Protein AF-A0A127SNA7-F1 (afdb_monomer_lite)

Foldseek 3Di:
DDDDPDDDPPPPVVVDDPPVPVVLVVLLVVLLVLLCVVQVVQDWAFVVVNQVVSVVVVRHPVSNVVSDVVCPPQWDWDDDPPTITIHGDD

Secondary structure (DSSP, 8-state):
-----S-----GGGGS-S-HHHHHHHHHHHHHHHHHHHHTT---EEHHHHHHHHHHTT--HHHHHHHHHHHGGGEEEEEETTEEEEEE--

Sequence (90 aa):
GFEWIGAYDITADELLAGTDTAKTESKTAQAQMLILELLADGKRMPSAELEKTVNERGISSRTMRTAKSRIGDRLVTEKDGTAWVCYLRD

Radius of gyration: 14.09 Å; chains: 1; bounding box: 32×34×35 Å

pLDDT: mean 72.13, std 17.24, range [30.56, 89.38]

Structure (mmCIF, N/CA/C/O backbone):
data_AF-A0A127SNA7-F1
#
_entry.id   AF-A0A127SNA7-F1
#
loop_
_atom_site.group_PDB
_atom_site.id
_atom_site.type_symbol
_atom_site.label_atom_id
_atom_site.label_alt_id
_atom_site.label_comp_id
_atom_site.label_asym_id
_atom_site.label_entity_id
_atom_site.label_seq_id
_atom_site.pdbx_PDB_ins_code
_atom_site.Cartn_x
_atom_site.Cartn_y
_atom_site.Cartn_z
_atom_site.occupancy
_atom_site.B_iso_or_equiv
_atom_site.auth_seq_id
_atom_site.auth_comp_id
_atom_site.auth_asym_id
_atom_site.auth_atom_id
_atom_site.pdbx_PDB_model_num
ATOM 1 N N . GLY A 1 1 ? 0.327 23.991 -10.622 1.00 33.28 1 GLY A N 1
ATOM 2 C CA . GLY A 1 1 ? 1.654 23.536 -10.180 1.00 33.28 1 GLY A CA 1
ATOM 3 C C . GLY A 1 1 ? 1.540 22.069 -9.871 1.00 33.28 1 GLY A C 1
ATOM 4 O O . GLY A 1 1 ? 0.599 21.702 -9.184 1.00 33.28 1 GLY A O 1
ATOM 5 N N . PHE A 1 2 ? 2.401 21.242 -10.451 1.00 34.12 2 PHE A N 1
ATOM 6 C CA . PHE A 1 2 ? 2.469 19.823 -10.119 1.00 34.12 2 PHE A CA 1
ATOM 7 C C . PHE A 1 2 ? 3.622 19.647 -9.139 1.00 34.12 2 PHE A C 1
ATOM 9 O O . PHE A 1 2 ? 4.761 19.958 -9.478 1.00 34.12 2 PHE A O 1
ATOM 16 N N . GLU A 1 3 ? 3.304 19.229 -7.918 1.00 30.56 3 GLU A N 1
ATOM 17 C CA . GLU A 1 3 ? 4.291 18.954 -6.880 1.00 30.56 3 GLU A CA 1
ATOM 18 C C . GLU A 1 3 ? 4.742 17.501 -7.031 1.00 30.56 3 GLU A C 1
ATOM 20 O O . GLU A 1 3 ? 3.947 16.565 -6.938 1.00 30.56 3 GLU A O 1
ATOM 25 N N . TRP A 1 4 ? 6.013 17.330 -7.378 1.00 40.50 4 TRP A N 1
ATOM 26 C CA . TRP A 1 4 ? 6.649 16.033 -7.557 1.00 40.50 4 TRP A CA 1
ATOM 27 C C . TRP A 1 4 ? 7.116 15.551 -6.179 1.00 40.50 4 TRP A C 1
ATOM 29 O O . TRP A 1 4 ? 8.094 16.071 -5.647 1.00 40.50 4 TRP A O 1
ATOM 39 N N . ILE A 1 5 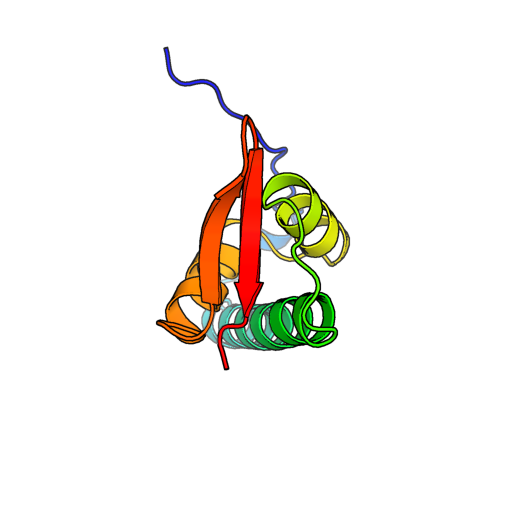? 6.399 14.598 -5.577 1.00 43.62 5 ILE A N 1
ATOM 40 C CA . ILE A 1 5 ? 6.777 13.998 -4.290 1.00 43.62 5 ILE A CA 1
ATOM 41 C C . ILE A 1 5 ? 7.198 12.552 -4.541 1.00 43.62 5 ILE A C 1
ATOM 43 O O . ILE A 1 5 ? 6.372 11.713 -4.886 1.00 43.62 5 ILE A O 1
ATOM 47 N N . GLY A 1 6 ? 8.486 12.272 -4.355 1.00 39.09 6 GLY A N 1
ATOM 48 C CA . GLY A 1 6 ? 9.024 10.912 -4.321 1.00 39.09 6 GLY A CA 1
ATOM 49 C C . G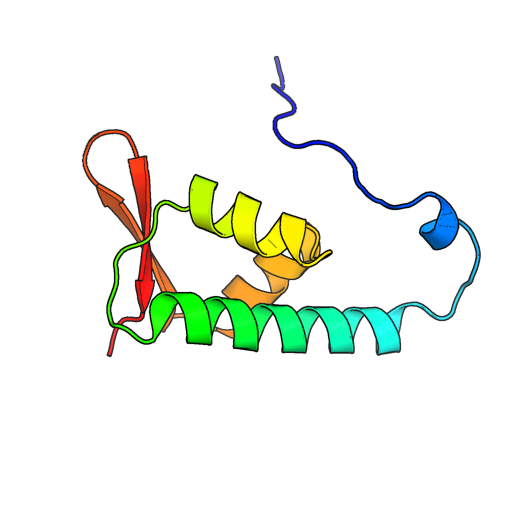LY A 1 6 ? 10.206 10.746 -5.259 1.00 39.09 6 GLY A C 1
ATOM 50 O O . GLY A 1 6 ? 10.035 10.665 -6.467 1.00 39.09 6 GLY A O 1
ATOM 51 N N . ALA A 1 7 ? 11.405 10.726 -4.681 1.00 38.91 7 ALA A N 1
ATOM 52 C CA . ALA A 1 7 ? 12.676 10.548 -5.364 1.00 38.91 7 ALA A 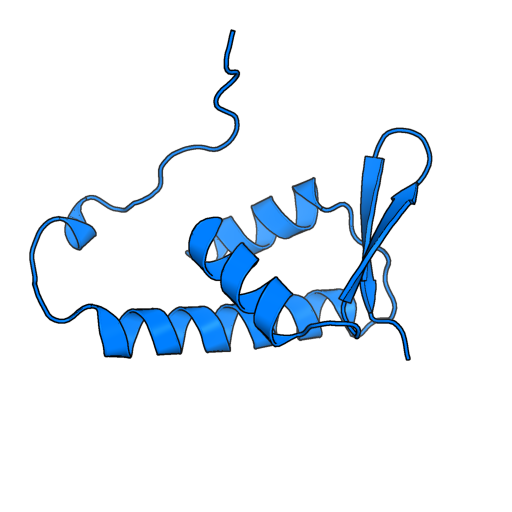CA 1
ATOM 53 C C . ALA A 1 7 ? 12.628 9.425 -6.413 1.00 38.91 7 ALA A C 1
ATOM 55 O O . ALA A 1 7 ? 12.236 8.294 -6.128 1.00 38.91 7 ALA A O 1
ATOM 56 N N . TYR A 1 8 ? 13.060 9.758 -7.629 1.00 42.97 8 TYR A N 1
ATOM 57 C CA . TYR A 1 8 ? 13.442 8.781 -8.635 1.00 42.97 8 TYR A CA 1
ATOM 58 C C . TYR A 1 8 ? 14.608 7.948 -8.092 1.00 42.97 8 TYR A C 1
ATOM 60 O O . TYR A 1 8 ? 15.744 8.407 -8.109 1.00 42.97 8 TYR A O 1
ATOM 68 N N . ASP A 1 9 ? 14.332 6.716 -7.677 1.00 42.88 9 ASP A N 1
ATOM 69 C CA . ASP A 1 9 ? 15.318 5.636 -7.722 1.00 42.88 9 ASP A CA 1
ATOM 70 C C . ASP A 1 9 ? 14.873 4.623 -8.783 1.00 42.88 9 ASP A C 1
ATOM 72 O O . ASP A 1 9 ? 14.632 3.442 -8.549 1.00 42.88 9 ASP A O 1
ATOM 76 N N . ILE A 1 10 ? 14.715 5.128 -10.009 1.00 46.25 10 ILE A N 1
ATOM 77 C CA . ILE A 1 10 ? 15.134 4.310 -11.140 1.00 46.25 10 ILE A CA 1
ATOM 78 C C . ILE A 1 10 ? 16.655 4.344 -11.020 1.00 46.25 10 ILE A C 1
ATOM 80 O O . ILE A 1 10 ? 17.284 5.313 -11.448 1.00 46.25 10 ILE A O 1
ATOM 84 N N . THR A 1 11 ? 17.239 3.353 -10.342 1.00 45.69 11 THR A N 1
ATOM 85 C CA . THR A 1 11 ? 18.683 3.120 -10.430 1.00 45.69 11 THR A CA 1
ATOM 86 C C . THR A 1 11 ? 19.050 3.196 -11.910 1.00 45.69 11 THR A C 1
ATOM 88 O O . THR A 1 11 ? 18.374 2.603 -12.753 1.00 45.69 11 THR A O 1
ATOM 91 N N . ALA A 1 12 ? 20.092 3.958 -12.245 1.00 45.59 12 ALA A N 1
ATOM 92 C CA . ALA A 1 12 ? 20.509 4.246 -13.623 1.00 45.59 12 ALA A CA 1
ATOM 93 C C . ALA A 1 12 ? 20.787 2.992 -14.494 1.00 45.59 12 ALA A C 1
ATOM 95 O O . ALA A 1 12 ? 21.059 3.118 -15.685 1.00 45.59 12 ALA A O 1
ATOM 96 N N . ASP A 1 13 ? 20.687 1.796 -13.911 1.00 45.28 13 ASP A N 1
ATOM 97 C CA . ASP A 1 13 ? 20.769 0.480 -14.538 1.00 45.28 13 ASP A CA 1
ATOM 98 C C . ASP A 1 13 ? 19.517 0.102 -15.369 1.00 45.28 13 ASP A C 1
ATOM 100 O O . ASP A 1 13 ? 19.606 -0.716 -16.279 1.00 45.28 13 ASP A O 1
ATOM 104 N N . GLU A 1 14 ? 18.347 0.718 -15.138 1.00 47.94 14 GLU A N 1
ATOM 105 C CA . GLU A 1 14 ? 17.110 0.407 -15.894 1.00 47.94 14 GLU A CA 1
ATOM 106 C C . GLU A 1 14 ? 16.962 1.192 -17.220 1.00 47.94 14 GLU A C 1
ATOM 108 O O . GLU A 1 14 ? 15.935 1.093 -17.891 1.00 47.94 14 GLU A O 1
ATOM 113 N N . LEU A 1 15 ? 17.975 1.959 -17.646 1.00 51.66 15 LEU A N 1
ATOM 114 C CA . LEU A 1 15 ? 17.972 2.629 -18.959 1.00 51.66 15 LEU A CA 1
ATOM 115 C C . LEU A 1 15 ? 18.460 1.730 -20.113 1.00 51.66 15 LEU A C 1
ATOM 117 O O . LEU A 1 15 ? 18.373 2.143 -21.271 1.00 51.66 15 LEU A O 1
ATOM 121 N N . LEU A 1 16 ? 18.964 0.518 -19.839 1.00 49.53 16 LEU A N 1
ATOM 122 C CA . LEU A 1 16 ? 19.717 -0.249 -20.835 1.00 49.53 16 LEU A CA 1
ATOM 123 C C . LEU A 1 16 ? 19.489 -1.773 -20.800 1.00 49.53 16 LEU A C 1
ATOM 125 O O . LEU A 1 16 ? 20.435 -2.512 -20.572 1.00 49.53 16 LEU A O 1
ATOM 129 N N . ALA A 1 17 ? 18.282 -2.271 -21.091 1.00 42.09 17 ALA A N 1
ATOM 130 C CA . ALA A 1 17 ? 18.104 -3.565 -21.783 1.00 42.09 17 ALA A CA 1
ATOM 131 C C . ALA A 1 17 ? 16.624 -3.916 -21.987 1.00 42.09 17 ALA A C 1
ATOM 133 O O . ALA A 1 17 ? 15.851 -4.005 -21.040 1.00 42.09 17 ALA A O 1
ATOM 134 N N . GLY A 1 18 ? 16.242 -4.237 -23.225 1.00 43.41 18 GLY A N 1
ATOM 135 C CA . GLY A 1 18 ? 14.918 -4.751 -23.593 1.00 43.41 18 GLY A CA 1
ATOM 136 C C . GLY A 1 18 ? 14.618 -6.175 -23.096 1.00 43.41 18 GLY A C 1
ATOM 137 O O . GLY A 1 18 ? 14.331 -7.051 -23.904 1.00 43.41 18 GLY A O 1
ATOM 138 N N . THR A 1 19 ? 14.659 -6.413 -21.780 1.00 49.44 19 THR A N 1
ATOM 139 C CA . THR A 1 19 ? 14.327 -7.705 -21.131 1.00 49.44 19 THR A CA 1
ATOM 140 C C . THR A 1 19 ? 13.412 -7.537 -19.902 1.00 49.44 19 THR A C 1
ATOM 142 O O . THR A 1 19 ? 13.409 -8.345 -18.977 1.00 49.44 19 THR A O 1
ATOM 145 N N . ASP A 1 20 ? 12.621 -6.463 -19.873 1.00 51.62 20 ASP A N 1
ATOM 146 C CA . ASP A 1 20 ? 12.064 -5.914 -18.630 1.00 51.62 20 ASP A CA 1
ATOM 147 C C . ASP A 1 20 ? 10.754 -6.562 -18.132 1.00 51.62 20 ASP A C 1
ATOM 149 O O . ASP A 1 20 ? 10.398 -6.452 -16.958 1.00 51.62 20 ASP A O 1
ATOM 153 N N . THR A 1 21 ? 10.023 -7.290 -18.979 1.00 52.44 21 THR A N 1
ATOM 154 C CA . THR A 1 21 ? 8.689 -7.817 -18.630 1.00 52.44 21 THR A CA 1
ATOM 155 C C . THR A 1 21 ? 8.723 -8.919 -17.567 1.00 52.44 21 THR A C 1
ATOM 157 O O . THR A 1 21 ? 7.927 -8.877 -16.630 1.00 52.44 21 THR A O 1
ATOM 160 N N . ALA A 1 22 ? 9.671 -9.861 -17.637 1.00 54.47 22 ALA A N 1
ATOM 161 C CA . ALA A 1 22 ? 9.784 -10.946 -16.650 1.00 54.47 22 ALA A CA 1
ATOM 162 C C . ALA A 1 22 ? 10.286 -10.451 -15.275 1.00 54.47 22 ALA A C 1
ATOM 164 O O . ALA A 1 22 ? 9.823 -10.897 -14.218 1.00 54.47 22 ALA A O 1
ATOM 165 N N . LYS A 1 23 ? 11.211 -9.482 -15.280 1.00 57.59 23 LYS A N 1
ATOM 166 C CA . LYS A 1 23 ? 11.759 -8.861 -14.063 1.00 57.59 23 LYS A CA 1
ATOM 167 C C . LYS A 1 23 ? 10.720 -7.960 -13.388 1.00 57.59 23 LYS A C 1
ATOM 169 O O . LYS A 1 23 ? 10.574 -8.005 -12.166 1.00 57.59 23 LYS A O 1
ATOM 174 N N . THR A 1 24 ? 9.948 -7.209 -14.175 1.00 57.69 24 THR A N 1
ATOM 175 C CA . THR A 1 24 ? 8.850 -6.366 -13.681 1.00 57.69 24 THR A CA 1
ATOM 176 C C . THR A 1 24 ? 7.736 -7.194 -13.043 1.00 57.69 24 THR A C 1
ATOM 178 O O . THR A 1 24 ? 7.240 -6.838 -11.969 1.00 57.69 24 THR A O 1
ATOM 181 N N . GLU A 1 25 ? 7.364 -8.327 -13.642 1.00 61.84 25 GLU A N 1
ATOM 182 C CA . GLU A 1 25 ? 6.376 -9.230 -13.048 1.00 61.84 25 GLU A CA 1
ATOM 183 C C . GLU A 1 25 ? 6.862 -9.803 -11.707 1.00 61.84 25 GLU A C 1
ATOM 185 O O . GLU A 1 25 ? 6.113 -9.797 -10.727 1.00 61.84 25 GLU A O 1
ATOM 190 N N . SER A 1 26 ? 8.145 -10.168 -11.617 1.00 72.88 26 SER A N 1
ATOM 191 C CA . SER A 1 26 ? 8.762 -10.648 -10.373 1.00 72.88 26 SER A CA 1
ATOM 192 C C . SER A 1 26 ? 8.793 -9.579 -9.274 1.00 72.88 26 SER A C 1
ATOM 194 O O . SER A 1 26 ? 8.437 -9.868 -8.131 1.00 72.88 26 SER A O 1
ATOM 196 N N . LYS A 1 27 ? 9.153 -8.327 -9.601 1.00 75.25 27 LYS A N 1
ATOM 197 C CA . LYS A 1 27 ? 9.101 -7.195 -8.653 1.00 75.25 27 LYS A CA 1
ATOM 198 C C . LYS A 1 27 ? 7.669 -6.900 -8.202 1.00 75.25 27 LYS A C 1
ATOM 200 O O . LYS A 1 27 ? 7.446 -6.568 -7.041 1.00 75.25 27 LYS A O 1
ATOM 205 N N . THR A 1 28 ? 6.690 -7.054 -9.095 1.00 76.75 28 THR A N 1
ATOM 206 C CA . THR A 1 28 ? 5.270 -6.866 -8.765 1.00 76.75 28 THR A CA 1
ATOM 207 C C . THR A 1 28 ? 4.781 -7.938 -7.800 1.00 76.75 28 THR A C 1
ATOM 209 O O . THR A 1 28 ? 4.151 -7.600 -6.803 1.00 76.75 28 THR A O 1
ATOM 212 N N . ALA A 1 29 ? 5.116 -9.208 -8.036 1.00 80.69 29 ALA A N 1
ATOM 213 C CA . ALA A 1 29 ? 4.777 -10.297 -7.122 1.00 80.69 29 ALA A CA 1
ATOM 214 C C . ALA A 1 29 ? 5.434 -10.114 -5.740 1.00 80.69 29 ALA A C 1
ATOM 216 O O . ALA A 1 29 ? 4.773 -10.283 -4.715 1.00 80.69 29 ALA A O 1
ATOM 217 N N . GLN A 1 30 ? 6.701 -9.687 -5.703 1.00 79.88 30 GLN A N 1
ATOM 218 C CA . GLN A 1 30 ? 7.395 -9.344 -4.456 1.00 79.88 30 GLN A CA 1
ATOM 219 C C . GLN A 1 30 ? 6.718 -8.181 -3.727 1.00 79.88 30 GLN A C 1
ATOM 221 O O . GLN A 1 30 ? 6.508 -8.253 -2.521 1.00 79.88 30 GLN A O 1
ATOM 226 N N . ALA A 1 31 ? 6.307 -7.140 -4.453 1.00 83.56 31 ALA A N 1
ATOM 227 C CA . ALA A 1 31 ? 5.581 -6.014 -3.882 1.00 83.56 31 ALA A CA 1
ATOM 228 C C . ALA A 1 31 ? 4.223 -6.419 -3.308 1.00 83.56 31 ALA A C 1
ATOM 230 O O . ALA A 1 31 ? 3.850 -5.946 -2.239 1.00 83.56 31 ALA A O 1
ATOM 231 N N . GLN A 1 32 ? 3.494 -7.310 -3.983 1.00 86.12 32 GLN A N 1
ATOM 232 C CA . GLN A 1 32 ? 2.242 -7.848 -3.456 1.00 86.12 32 GLN A CA 1
ATOM 233 C C . GLN A 1 32 ? 2.474 -8.596 -2.147 1.00 86.12 32 GLN A C 1
ATOM 235 O O . GLN A 1 32 ? 1.793 -8.307 -1.167 1.00 86.12 32 GLN A O 1
ATOM 240 N N . MET A 1 33 ? 3.446 -9.513 -2.117 1.00 86.44 33 MET A N 1
ATOM 241 C CA . MET A 1 33 ? 3.771 -10.264 -0.904 1.00 86.44 33 MET A CA 1
ATOM 242 C C . MET A 1 33 ? 4.222 -9.346 0.229 1.00 86.44 33 MET A C 1
ATOM 244 O O . MET A 1 33 ? 3.742 -9.499 1.343 1.00 86.44 33 MET A O 1
ATOM 248 N N . LEU A 1 34 ? 5.053 -8.345 -0.060 1.00 85.81 34 LEU A N 1
ATOM 249 C CA . LEU A 1 34 ? 5.507 -7.377 0.933 1.00 85.81 34 LEU A CA 1
ATOM 250 C C . LEU A 1 34 ? 4.352 -6.536 1.492 1.00 85.81 34 LEU A C 1
ATOM 252 O O . LEU A 1 34 ? 4.260 -6.361 2.699 1.00 85.81 34 LEU A O 1
ATOM 256 N N . ILE A 1 35 ? 3.458 -6.018 0.641 1.00 85.75 35 ILE A N 1
ATOM 257 C CA . ILE A 1 35 ? 2.281 -5.260 1.099 1.00 85.75 35 ILE A CA 1
ATOM 258 C C . ILE A 1 35 ? 1.391 -6.149 1.969 1.00 85.75 35 ILE A C 1
ATOM 260 O O . ILE A 1 35 ? 0.916 -5.700 3.011 1.00 85.75 35 ILE A O 1
ATOM 264 N N . LEU A 1 36 ? 1.179 -7.401 1.557 1.00 87.38 36 LEU A N 1
ATOM 265 C CA . LEU A 1 36 ? 0.405 -8.359 2.334 1.00 87.38 36 LEU A CA 1
ATOM 266 C C . LEU A 1 36 ? 1.073 -8.640 3.677 1.00 87.38 36 LEU A C 1
ATOM 268 O O . LEU A 1 36 ? 0.398 -8.526 4.682 1.00 87.38 36 LEU A O 1
ATOM 272 N N . GLU A 1 37 ? 2.372 -8.926 3.720 1.00 87.94 37 GLU A N 1
ATOM 273 C CA . GLU A 1 37 ? 3.128 -9.176 4.955 1.00 87.94 37 GLU A CA 1
ATOM 274 C C . GLU A 1 37 ? 3.110 -7.960 5.891 1.00 87.94 37 GLU A C 1
ATOM 276 O O . GLU A 1 37 ? 2.847 -8.085 7.086 1.00 87.94 37 GLU A O 1
ATOM 281 N N . LEU A 1 38 ? 3.308 -6.757 5.347 1.00 84.81 38 LEU A N 1
ATOM 282 C CA . LEU A 1 38 ? 3.258 -5.526 6.128 1.00 84.81 38 LEU A CA 1
ATOM 283 C C . LEU A 1 38 ? 1.870 -5.291 6.730 1.00 84.81 38 LEU A C 1
ATOM 285 O O . LEU A 1 38 ? 1.796 -4.775 7.841 1.00 84.81 38 LEU A O 1
ATOM 289 N N . LEU A 1 39 ? 0.791 -5.660 6.043 1.00 85.56 39 LEU A N 1
ATOM 290 C CA . LEU A 1 39 ? -0.584 -5.432 6.498 1.00 85.56 39 LEU A CA 1
ATOM 291 C C . LEU A 1 39 ? -1.253 -6.680 7.112 1.00 85.56 39 LEU A C 1
ATOM 293 O O . LEU A 1 39 ? -2.369 -6.570 7.617 1.00 85.56 39 LEU A O 1
ATOM 297 N N . ALA A 1 40 ? -0.594 -7.845 7.093 1.00 82.06 40 ALA A N 1
ATOM 298 C CA . ALA A 1 40 ? -1.128 -9.136 7.547 1.00 82.06 40 ALA A CA 1
ATOM 299 C C . ALA A 1 40 ? -1.419 -9.161 9.050 1.00 82.06 40 ALA A C 1
ATOM 301 O O . ALA A 1 40 ? -2.324 -9.865 9.481 1.0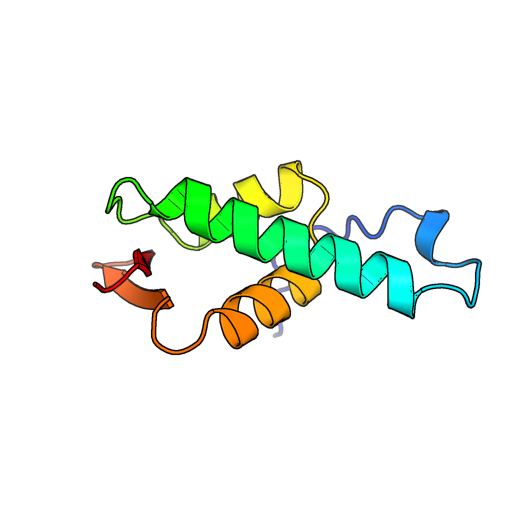0 82.06 40 ALA A O 1
ATOM 302 N N . ASP A 1 41 ? -0.723 -8.334 9.830 1.00 73.69 41 ASP A N 1
ATOM 303 C CA . ASP A 1 41 ? -0.979 -8.119 11.261 1.00 73.69 41 ASP A CA 1
ATOM 304 C C . ASP A 1 41 ? -2.320 -7.405 11.551 1.00 73.69 41 ASP A C 1
ATOM 306 O O . ASP A 1 41 ? -2.584 -7.003 12.681 1.00 73.69 41 ASP A O 1
ATOM 310 N N . GLY A 1 42 ? -3.155 -7.149 10.533 1.00 70.25 42 GLY A N 1
ATOM 311 C CA . GLY A 1 42 ? -4.361 -6.321 10.663 1.00 70.25 42 GLY A CA 1
ATOM 312 C C . GLY A 1 42 ? -4.038 -4.857 10.974 1.00 70.25 42 GLY A C 1
ATOM 313 O O . GLY A 1 42 ? -4.918 -4.070 11.329 1.00 70.25 42 GLY A O 1
ATOM 314 N N . LYS A 1 43 ? -2.760 -4.477 10.852 1.00 79.69 43 LYS A N 1
ATOM 315 C CA . LYS A 1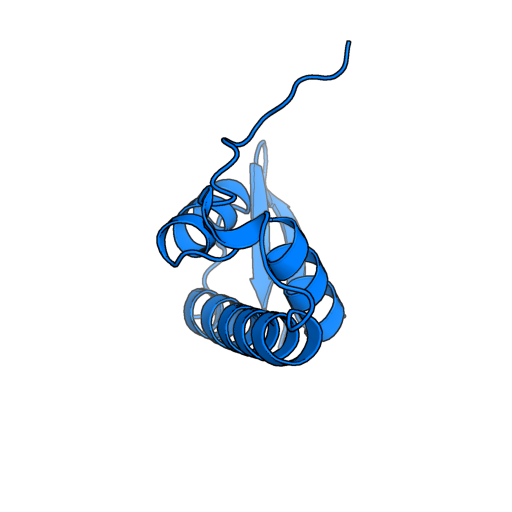 43 ? -2.283 -3.148 11.201 1.00 79.69 43 LYS A CA 1
ATOM 316 C C . LYS A 1 43 ? -2.654 -2.152 10.112 1.00 79.69 43 LYS A C 1
ATOM 318 O O . LYS A 1 43 ? -2.395 -2.355 8.927 1.00 79.69 43 LYS A O 1
ATOM 323 N N . ARG A 1 44 ? -3.239 -1.036 10.537 1.00 85.62 44 ARG A N 1
ATOM 324 C CA . ARG A 1 44 ? -3.468 0.130 9.685 1.00 85.62 44 ARG A CA 1
ATOM 325 C C . ARG A 1 44 ? -2.142 0.866 9.537 1.00 85.62 44 ARG A C 1
ATOM 327 O O . ARG A 1 44 ? -1.619 1.389 10.517 1.00 85.62 44 ARG A O 1
ATOM 334 N N . MET A 1 45 ? -1.585 0.879 8.330 1.00 86.62 45 MET A N 1
ATOM 335 C CA . MET A 1 45 ? -0.316 1.550 8.043 1.00 86.62 45 MET A CA 1
ATOM 33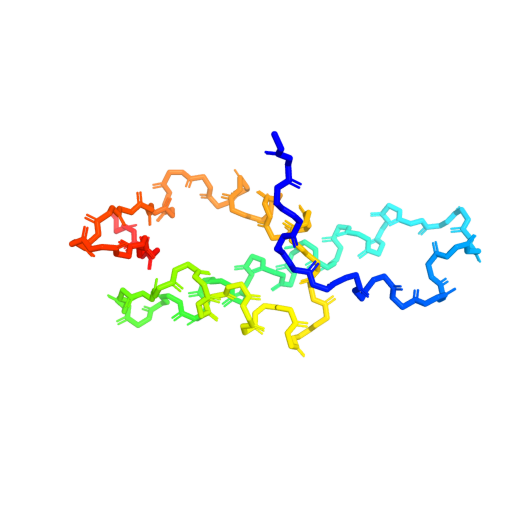6 C C . MET A 1 45 ? -0.564 2.817 7.219 1.00 86.62 45 MET A C 1
ATOM 338 O O . MET A 1 45 ? -1.314 2.754 6.246 1.00 86.62 45 MET A O 1
ATOM 342 N N . PRO A 1 46 ? 0.072 3.959 7.532 1.00 86.88 46 PRO A N 1
ATOM 343 C CA . PRO A 1 46 ? -0.008 5.144 6.682 1.00 86.88 46 PRO A CA 1
ATOM 344 C C . PRO A 1 46 ? 0.490 4.827 5.266 1.00 86.88 46 PRO A C 1
ATOM 346 O O . PRO A 1 46 ? 1.545 4.214 5.118 1.00 86.88 46 PRO A O 1
ATOM 349 N N . SER A 1 47 ? -0.208 5.273 4.216 1.00 82.44 47 SER A N 1
ATOM 350 C CA . SER A 1 47 ? 0.231 5.043 2.828 1.00 82.44 47 SER A CA 1
ATOM 351 C C . SER A 1 47 ? 1.629 5.607 2.578 1.00 82.44 47 SER A C 1
ATOM 353 O O . SER A 1 47 ? 2.396 4.985 1.856 1.00 82.44 47 SER A O 1
ATOM 355 N N . ALA A 1 48 ? 1.982 6.726 3.220 1.00 83.25 48 ALA A N 1
ATOM 356 C CA . ALA A 1 48 ? 3.316 7.315 3.129 1.00 83.25 48 ALA A CA 1
ATOM 357 C C . ALA A 1 48 ? 4.411 6.394 3.702 1.00 83.25 48 ALA A C 1
ATOM 359 O O . ALA A 1 48 ? 5.447 6.199 3.072 1.00 83.25 48 ALA A O 1
ATOM 360 N N . GLU A 1 49 ? 4.163 5.777 4.861 1.00 86.06 49 GLU A N 1
ATOM 361 C CA . GLU A 1 49 ? 5.097 4.821 5.475 1.00 86.06 49 GLU A CA 1
ATOM 362 C C . GLU A 1 49 ? 5.154 3.511 4.685 1.00 86.06 49 GLU A C 1
ATOM 364 O O . GLU A 1 49 ? 6.227 2.931 4.515 1.00 86.06 49 GLU A O 1
ATOM 369 N N . LEU A 1 50 ? 4.016 3.069 4.141 1.00 84.00 50 LEU A N 1
ATOM 370 C CA . LEU A 1 50 ? 3.959 1.914 3.252 1.00 84.00 50 LEU A CA 1
ATOM 371 C C . LEU A 1 50 ? 4.794 2.167 1.990 1.00 84.00 50 LEU A C 1
ATOM 373 O O . LEU A 1 50 ? 5.606 1.326 1.623 1.00 84.00 50 LEU A O 1
ATOM 377 N N . GLU A 1 51 ? 4.628 3.322 1.343 1.00 82.00 51 GLU A N 1
ATOM 378 C CA . GLU A 1 51 ? 5.409 3.723 0.166 1.00 82.00 51 GLU A CA 1
ATOM 379 C C . GLU A 1 51 ? 6.898 3.787 0.471 1.00 82.00 51 GLU A C 1
ATOM 381 O O . GLU A 1 51 ? 7.693 3.240 -0.287 1.00 82.00 51 GLU A O 1
ATOM 386 N N . LYS A 1 52 ? 7.273 4.374 1.607 1.00 83.44 52 LYS A N 1
ATOM 387 C CA . LYS A 1 52 ? 8.663 4.428 2.053 1.00 83.44 52 LYS A CA 1
ATOM 388 C C . LYS A 1 52 ? 9.250 3.029 2.259 1.00 83.44 52 LYS A C 1
ATOM 390 O O . LYS A 1 52 ? 10.281 2.723 1.671 1.00 83.44 52 LYS A O 1
ATOM 395 N N . THR A 1 53 ? 8.556 2.163 2.997 1.00 83.00 53 THR A N 1
ATOM 396 C CA . THR A 1 53 ? 9.004 0.785 3.273 1.00 83.00 53 THR A CA 1
ATOM 397 C C . THR A 1 53 ? 9.148 -0.030 1.986 1.00 83.00 53 THR A C 1
ATOM 399 O O . THR A 1 53 ? 10.101 -0.787 1.813 1.00 83.00 53 THR A O 1
ATOM 402 N N . VAL A 1 54 ? 8.196 0.121 1.064 1.00 80.12 54 VAL A N 1
ATOM 403 C CA . VAL A 1 54 ? 8.201 -0.544 -0.244 1.00 80.12 54 VAL A CA 1
ATOM 404 C C . VAL A 1 54 ? 9.355 -0.014 -1.109 1.00 80.12 54 VAL A C 1
ATOM 406 O O . VAL A 1 54 ? 10.080 -0.804 -1.715 1.00 80.12 54 VAL A O 1
ATOM 409 N N . ASN A 1 55 ? 9.598 1.297 -1.096 1.00 79.94 55 ASN A N 1
ATOM 410 C CA . ASN A 1 55 ? 10.701 1.927 -1.817 1.00 79.94 55 ASN A CA 1
ATOM 411 C C . ASN A 1 55 ? 12.079 1.524 -1.261 1.00 79.94 55 ASN A C 1
ATOM 413 O O . ASN A 1 55 ? 12.984 1.236 -2.036 1.00 79.94 55 ASN A O 1
ATOM 417 N N . GLU A 1 56 ? 12.232 1.407 0.062 1.00 78.88 56 GLU A N 1
ATOM 418 C CA . GLU A 1 56 ? 13.454 0.891 0.708 1.00 78.88 56 GLU A CA 1
ATOM 419 C C . GLU A 1 56 ? 13.779 -0.555 0.298 1.00 78.88 56 GLU A C 1
ATOM 421 O O . GLU A 1 56 ? 14.934 -0.975 0.330 1.00 78.88 56 GLU A O 1
ATOM 426 N N . ARG A 1 57 ? 12.775 -1.323 -0.141 1.00 72.88 57 ARG A N 1
ATOM 427 C CA . ARG A 1 57 ? 12.947 -2.674 -0.700 1.00 72.88 57 ARG A CA 1
ATOM 428 C C . ARG A 1 57 ? 13.221 -2.673 -2.211 1.00 72.88 57 ARG A C 1
ATOM 430 O O . ARG A 1 57 ? 13.259 -3.743 -2.815 1.00 72.88 57 ARG A O 1
ATOM 437 N N . GLY A 1 58 ? 13.405 -1.503 -2.828 1.00 73.62 58 GLY A N 1
ATOM 438 C CA . GLY A 1 58 ? 13.680 -1.351 -4.261 1.00 73.62 58 GLY A CA 1
ATOM 439 C C . GLY A 1 58 ? 12.447 -1.505 -5.157 1.00 73.62 58 GLY A C 1
ATOM 440 O O . GLY A 1 58 ? 12.574 -1.790 -6.352 1.00 73.62 58 GLY A O 1
ATOM 441 N N . ILE A 1 59 ? 11.240 -1.360 -4.599 1.00 76.88 59 ILE A N 1
ATOM 442 C CA . ILE A 1 59 ? 9.988 -1.407 -5.356 1.00 76.88 59 ILE A CA 1
ATOM 443 C C . ILE A 1 59 ? 9.537 0.022 -5.657 1.00 76.88 59 ILE A C 1
ATOM 445 O O . ILE A 1 59 ? 9.202 0.789 -4.759 1.00 76.88 59 ILE A O 1
ATOM 449 N N . SER A 1 60 ? 9.447 0.351 -6.944 1.00 72.31 60 SER A N 1
ATOM 450 C CA . SER A 1 60 ? 8.979 1.662 -7.393 1.00 72.31 60 SER A CA 1
ATOM 451 C C . SER A 1 60 ? 7.475 1.861 -7.173 1.00 72.31 60 SER A C 1
ATOM 453 O O . SER A 1 60 ? 6.681 0.913 -7.209 1.00 72.31 60 SER A O 1
ATOM 455 N N . SER A 1 61 ? 7.042 3.120 -7.058 1.00 75.88 61 SER A N 1
ATOM 456 C CA . SER A 1 61 ? 5.628 3.492 -6.882 1.00 75.88 61 SER A CA 1
ATOM 457 C C . SER A 1 61 ? 4.719 2.951 -7.997 1.00 75.88 61 SER A C 1
ATOM 459 O O . SER A 1 61 ? 3.558 2.613 -7.761 1.00 75.88 61 SER A O 1
ATOM 461 N N . ARG A 1 62 ? 5.240 2.800 -9.225 1.00 73.81 62 ARG A N 1
ATOM 462 C CA . ARG A 1 62 ? 4.510 2.199 -10.357 1.00 73.81 62 ARG A CA 1
ATOM 463 C C . ARG A 1 62 ? 4.214 0.717 -10.120 1.00 73.81 62 ARG A C 1
ATOM 465 O O . ARG A 1 62 ? 3.087 0.262 -10.344 1.00 73.81 62 ARG A O 1
ATOM 472 N N . THR A 1 63 ? 5.212 -0.024 -9.650 1.00 78.88 63 THR A N 1
ATOM 473 C CA . THR A 1 63 ? 5.082 -1.444 -9.308 1.00 78.88 63 THR A CA 1
ATOM 474 C C . THR A 1 63 ? 4.177 -1.614 -8.097 1.00 78.88 63 THR A C 1
ATOM 476 O O . THR A 1 63 ? 3.279 -2.451 -8.123 1.00 78.88 63 THR A O 1
ATOM 479 N N . MET A 1 64 ? 4.310 -0.746 -7.091 1.00 79.62 64 MET A N 1
ATOM 480 C CA . MET A 1 64 ? 3.401 -0.706 -5.949 1.00 79.62 64 MET A CA 1
ATOM 481 C C . MET A 1 64 ? 1.951 -0.495 -6.389 1.00 79.62 64 MET A C 1
ATOM 483 O O . MET A 1 64 ? 1.075 -1.239 -5.969 1.00 79.62 64 MET A O 1
ATOM 487 N N . ARG A 1 65 ? 1.674 0.474 -7.268 1.00 79.50 65 ARG A N 1
ATOM 488 C CA . ARG A 1 65 ? 0.319 0.713 -7.786 1.00 79.50 65 ARG A CA 1
ATOM 489 C C . ARG A 1 65 ? -0.236 -0.510 -8.522 1.00 79.50 65 ARG A C 1
ATOM 491 O O . ARG A 1 65 ? -1.406 -0.842 -8.350 1.00 79.50 65 ARG A O 1
ATOM 498 N N . THR A 1 66 ? 0.602 -1.202 -9.291 1.00 80.56 66 THR A N 1
ATOM 499 C CA . THR A 1 66 ? 0.224 -2.457 -9.962 1.00 80.56 66 THR A CA 1
ATOM 500 C C . THR A 1 66 ? -0.059 -3.563 -8.944 1.00 80.56 66 THR A C 1
ATOM 502 O O . THR A 1 66 ? -1.069 -4.251 -9.054 1.00 80.56 66 THR A O 1
ATOM 505 N N . ALA A 1 67 ? 0.773 -3.692 -7.909 1.00 82.94 67 ALA A N 1
ATOM 506 C CA . ALA A 1 67 ? 0.582 -4.641 -6.820 1.00 82.94 67 ALA A CA 1
ATOM 507 C C . ALA A 1 67 ? -0.712 -4.365 -6.040 1.00 82.94 67 ALA A C 1
ATOM 509 O O . ALA A 1 67 ? -1.508 -5.282 -5.865 1.00 82.94 67 ALA A O 1
ATOM 510 N N . LYS A 1 68 ? -0.979 -3.104 -5.666 1.00 83.00 68 LYS A N 1
ATOM 511 C CA . LYS A 1 68 ? -2.248 -2.667 -5.058 1.00 83.00 68 LYS A CA 1
ATOM 512 C C . LYS A 1 68 ? -3.439 -3.057 -5.942 1.00 83.00 68 LYS A C 1
ATOM 514 O O . LYS A 1 68 ? -4.382 -3.670 -5.459 1.00 83.00 68 LYS A O 1
ATOM 519 N N . SER A 1 69 ? -3.358 -2.785 -7.248 1.00 81.62 69 SER A N 1
ATOM 520 C CA . SER A 1 69 ? -4.409 -3.152 -8.207 1.00 81.62 69 SER A CA 1
ATOM 521 C C . SER A 1 69 ? -4.613 -4.663 -8.333 1.00 81.62 69 SER A C 1
ATOM 523 O O . SER A 1 69 ? -5.741 -5.089 -8.551 1.00 81.62 69 SER A O 1
ATOM 525 N N . ARG A 1 70 ? -3.550 -5.471 -8.221 1.00 83.94 70 ARG A N 1
ATOM 526 C CA . ARG A 1 70 ? -3.648 -6.938 -8.253 1.00 83.94 70 ARG A CA 1
ATOM 527 C C . ARG A 1 70 ? -4.175 -7.526 -6.938 1.00 83.94 70 ARG A C 1
ATOM 529 O O . ARG A 1 70 ? -4.791 -8.583 -6.976 1.00 83.94 70 ARG A O 1
ATOM 536 N N . ILE A 1 71 ? -3.921 -6.882 -5.793 1.00 84.88 71 ILE A N 1
ATOM 537 C CA . ILE A 1 71 ? -4.547 -7.248 -4.507 1.00 84.88 71 ILE A CA 1
ATOM 538 C C . ILE A 1 71 ? -6.055 -6.939 -4.548 1.00 84.88 71 ILE A C 1
ATOM 540 O O . ILE A 1 71 ? -6.849 -7.685 -3.978 1.00 84.88 71 ILE A O 1
ATOM 544 N N . GLY A 1 72 ? -6.444 -5.882 -5.266 1.00 83.50 72 GLY A N 1
ATOM 545 C CA . GLY A 1 72 ? -7.842 -5.546 -5.529 1.00 83.50 72 GLY A CA 1
ATOM 546 C C . GLY A 1 72 ? -8.582 -5.103 -4.268 1.00 83.50 72 GLY A C 1
ATOM 547 O O . GLY A 1 72 ? -8.003 -4.449 -3.400 1.00 83.50 72 GLY A O 1
ATOM 548 N N . ASP A 1 73 ? -9.853 -5.488 -4.160 1.00 82.88 73 ASP A N 1
ATOM 549 C CA . ASP A 1 73 ? -10.771 -5.097 -3.077 1.00 82.88 73 ASP A CA 1
ATOM 550 C C . ASP A 1 73 ? -10.315 -5.490 -1.666 1.00 82.88 73 ASP A C 1
ATOM 552 O O . ASP A 1 73 ? -10.806 -4.952 -0.674 1.00 82.88 73 ASP A O 1
ATOM 556 N N . ARG A 1 74 ? -9.355 -6.411 -1.558 1.00 86.75 74 ARG A N 1
ATOM 557 C CA . ARG A 1 74 ? -8.807 -6.848 -0.274 1.00 86.75 74 ARG A CA 1
ATOM 558 C C . ARG A 1 74 ? -7.935 -5.775 0.386 1.00 86.75 74 ARG A C 1
ATOM 560 O O . ARG A 1 74 ? -7.779 -5.787 1.604 1.00 86.75 74 ARG A O 1
ATOM 567 N N . LEU A 1 75 ? -7.376 -4.847 -0.394 1.00 87.06 75 LEU A N 1
ATOM 568 C CA . LEU A 1 75 ? -6.610 -3.711 0.113 1.00 87.06 75 LEU A CA 1
ATOM 569 C C . LEU A 1 75 ? -7.494 -2.466 0.171 1.00 87.06 75 LEU A C 1
ATOM 571 O O . LEU A 1 75 ? -7.830 -1.875 -0.855 1.00 87.06 75 LEU A O 1
ATOM 575 N N . VAL A 1 76 ? -7.796 -2.012 1.381 1.00 86.94 76 VAL A N 1
ATOM 576 C CA . VAL A 1 76 ? -8.576 -0.799 1.611 1.00 86.94 76 VAL A CA 1
ATOM 577 C C . VAL A 1 76 ? -7.636 0.356 1.913 1.00 86.94 76 VAL A C 1
ATOM 579 O O . VAL A 1 76 ? -6.710 0.231 2.713 1.00 86.94 76 VAL A O 1
ATOM 582 N N . THR A 1 77 ? -7.872 1.490 1.256 1.00 83.31 77 THR A N 1
ATOM 583 C CA . THR A 1 77 ? -7.220 2.761 1.581 1.00 83.31 77 THR A CA 1
ATOM 584 C C . THR A 1 77 ? -8.284 3.723 2.090 1.00 83.31 77 THR A C 1
ATOM 586 O O . THR A 1 77 ? -9.189 4.098 1.349 1.00 83.31 77 THR A O 1
ATOM 589 N N . GLU A 1 78 ? -8.189 4.106 3.357 1.00 86.25 78 GLU A N 1
ATOM 590 C CA . GLU A 1 78 ? -9.140 4.983 4.036 1.00 86.25 78 GLU A CA 1
ATOM 591 C C . GLU A 1 78 ? -8.424 6.239 4.526 1.00 86.25 78 GLU A C 1
ATOM 593 O O . GLU A 1 78 ? -7.231 6.217 4.829 1.00 86.25 78 GLU A O 1
ATOM 598 N N . LYS A 1 79 ? -9.140 7.360 4.588 1.00 85.81 79 LYS A N 1
ATOM 599 C CA . LYS A 1 79 ? -8.608 8.581 5.184 1.00 85.81 79 LYS A CA 1
ATOM 600 C C . LYS A 1 79 ? -8.863 8.547 6.691 1.00 85.81 79 LYS A C 1
ATOM 602 O O . LYS A 1 79 ? -10.010 8.641 7.116 1.00 85.81 79 LYS A O 1
ATOM 607 N N . ASP A 1 80 ? -7.797 8.452 7.476 1.00 85.25 80 ASP A N 1
ATOM 608 C CA . ASP A 1 80 ? -7.825 8.498 8.937 1.00 85.25 80 ASP A CA 1
ATOM 609 C C . ASP A 1 80 ? -7.330 9.881 9.393 1.00 85.25 80 ASP A C 1
ATOM 611 O O . ASP A 1 80 ? -6.139 10.209 9.353 1.00 85.25 80 ASP A O 1
ATOM 615 N N . GLY A 1 81 ? -8.286 10.762 9.702 1.00 85.38 81 GLY A N 1
ATOM 616 C CA . GLY A 1 81 ? -8.022 12.161 10.039 1.00 85.38 81 GLY A CA 1
ATOM 617 C C . GLY A 1 81 ? -7.367 12.933 8.888 1.00 85.38 81 GLY A C 1
ATOM 618 O O . GLY A 1 81 ? -8.017 13.272 7.895 1.00 85.38 81 GLY A O 1
ATOM 619 N N . THR A 1 82 ? -6.075 13.235 9.031 1.00 85.25 82 THR A N 1
ATOM 620 C CA . THR A 1 82 ? -5.278 13.991 8.045 1.00 85.25 82 THR A CA 1
ATOM 621 C C . THR A 1 82 ? -4.454 13.079 7.130 1.00 85.25 82 THR A C 1
ATOM 623 O O . THR A 1 82 ? -3.987 13.528 6.085 1.00 85.25 82 THR A O 1
ATOM 626 N N . ALA A 1 83 ? -4.291 11.801 7.482 1.00 82.38 83 ALA A N 1
ATOM 627 C CA . ALA A 1 83 ? -3.465 10.855 6.744 1.00 82.38 83 ALA A CA 1
ATOM 628 C C . ALA A 1 83 ? -4.314 9.830 5.980 1.00 82.38 83 ALA A C 1
ATOM 630 O O . ALA A 1 83 ? -5.454 9.538 6.331 1.00 82.38 83 ALA A O 1
ATOM 631 N N . TRP A 1 84 ? -3.738 9.261 4.924 1.00 86.44 84 TRP A N 1
ATOM 632 C CA . TRP A 1 84 ? -4.294 8.085 4.259 1.00 86.44 84 TRP A CA 1
ATOM 633 C C . TRP A 1 84 ? -3.673 6.836 4.868 1.00 86.44 84 TRP A C 1
ATOM 635 O O . TRP A 1 84 ? -2.447 6.743 4.939 1.00 86.44 84 TRP A O 1
ATOM 645 N N . VAL A 1 85 ? -4.498 5.881 5.281 1.00 89.00 85 VAL A N 1
ATOM 646 C CA . VAL A 1 85 ? -4.079 4.596 5.844 1.00 89.00 85 VAL A CA 1
ATOM 647 C C . VAL A 1 85 ? -4.513 3.455 4.934 1.00 89.00 85 VAL A C 1
ATOM 649 O O . VAL A 1 85 ? -5.609 3.459 4.382 1.00 89.00 85 VAL A O 1
ATOM 652 N N . CYS A 1 86 ? -3.638 2.471 4.784 1.00 88.38 86 CYS A N 1
ATOM 653 C CA . CYS A 1 86 ? -3.877 1.231 4.069 1.00 88.38 86 CYS A CA 1
ATOM 654 C C . CYS A 1 86 ? -4.029 0.093 5.082 1.00 88.38 86 CYS A C 1
ATOM 656 O O . CYS A 1 86 ? -3.244 -0.001 6.029 1.00 88.38 86 CYS A O 1
ATOM 658 N N . TYR A 1 87 ? -5.005 -0.782 4.871 1.00 89.12 87 TYR A N 1
ATOM 659 C CA . TYR A 1 87 ? -5.183 -2.009 5.644 1.00 89.12 87 TYR A CA 1
ATOM 660 C C . TYR A 1 87 ? -5.807 -3.106 4.785 1.00 89.12 87 TYR A C 1
ATOM 662 O O . TYR A 1 87 ? -6.417 -2.830 3.749 1.00 89.12 87 TYR A O 1
ATOM 670 N N . LEU A 1 88 ? -5.633 -4.359 5.202 1.00 89.38 88 LEU A N 1
ATOM 671 C CA . LEU A 1 88 ? -6.333 -5.478 4.583 1.00 89.38 88 LEU A CA 1
ATOM 672 C C . LEU A 1 88 ? -7.710 -5.625 5.216 1.00 89.38 88 LEU A C 1
ATOM 674 O O . LEU A 1 88 ? -7.848 -5.592 6.439 1.00 89.38 88 LEU A O 1
ATOM 678 N N . ARG A 1 89 ? -8.722 -5.768 4.368 1.00 83.38 89 ARG A N 1
ATOM 679 C CA . ARG A 1 89 ? -10.066 -6.162 4.773 1.00 83.38 89 ARG A CA 1
ATOM 680 C C . ARG A 1 89 ? -10.153 -7.686 4.701 1.00 83.38 89 ARG A C 1
ATOM 682 O O . ARG A 1 89 ? -9.678 -8.265 3.722 1.00 83.38 89 ARG A O 1
ATOM 689 N N . ASP A 1 90 ? -10.690 -8.290 5.757 1.00 69.44 90 ASP A N 1
ATOM 690 C CA . ASP A 1 90 ? -11.030 -9.718 5.801 1.00 69.44 90 ASP A CA 1
ATOM 691 C C . ASP A 1 90 ? -12.177 -10.038 4.831 1.00 69.44 90 ASP A C 1
ATOM 693 O O . ASP A 1 90 ? -13.126 -9.213 4.751 1.00 69.44 90 ASP A O 1
#